Protein AF-A0A212IL26-F1 (afdb_monomer_lite)

Organism: NCBI: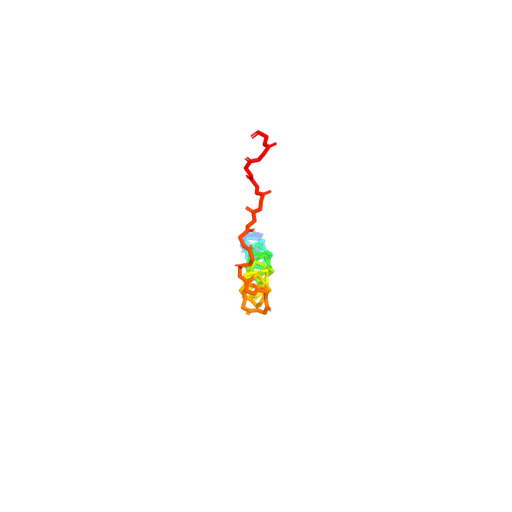txid200446

Secondary structure (DSSP, 8-state):
--HHHHHHHHHHHHHHHHHHHHHHHHHHHHHHHHHHHHHHHHS--PPP-----

Foldseek 3Di:
DPPVVVVVVVVVVVVVVVVVVVVVVVVVVVVVVVVVVVCCVVDPDPDDPPPDD

Radius of gyration: 22.24 Å; chains: 1; bounding box: 42×27×59 Å

Sequence (53 aa):
MHVRWLRSFTPVTYFSKLLGIRSLAAFLQLELFRVYKVLTICVPPSPPVYGLF

Structure (mmCIF, N/CA/C/O backbone):
data_AF-A0A212IL26-F1
#
_entry.id   AF-A0A212IL26-F1
#
loop_
_atom_site.group_PDB
_atom_site.id
_atom_site.type_symbol
_atom_site.label_atom_id
_atom_site.label_alt_id
_atom_site.label_comp_id
_atom_site.label_asym_id
_atom_site.label_entity_id
_atom_site.label_seq_id
_atom_site.pdbx_PDB_ins_code
_atom_site.Cartn_x
_atom_site.Cartn_y
_atom_site.Cartn_z
_atom_site.occupancy
_atom_site.B_iso_or_equiv
_atom_site.auth_seq_id
_atom_site.auth_comp_id
_atom_site.auth_asym_id
_atom_site.auth_atom_id
_atom_site.pdbx_PDB_model_num
ATOM 1 N N . MET A 1 1 ? -19.152 -3.577 35.852 1.00 54.72 1 MET A N 1
ATOM 2 C CA . MET A 1 1 ? -17.813 -3.492 35.219 1.00 54.72 1 MET A CA 1
ATOM 3 C C . MET A 1 1 ? -17.907 -3.945 33.753 1.00 54.72 1 MET A C 1
ATOM 5 O O . MET A 1 1 ? -17.643 -5.102 33.489 1.00 54.72 1 MET A O 1
ATOM 9 N N . HIS A 1 2 ? -18.342 -3.095 32.806 1.00 63.12 2 HIS A N 1
ATOM 10 C CA . HIS A 1 2 ? -18.579 -3.516 31.397 1.00 63.12 2 HIS A CA 1
ATOM 11 C C . HIS A 1 2 ? -17.981 -2.561 30.336 1.00 63.12 2 HIS A C 1
ATOM 13 O O . HIS A 1 2 ? -17.871 -2.904 29.171 1.00 63.12 2 HIS A O 1
ATOM 19 N N . VAL A 1 3 ? -17.512 -1.368 30.712 1.00 60.12 3 VAL A N 1
ATOM 20 C CA . VAL A 1 3 ? -17.023 -0.363 29.739 1.00 60.12 3 VAL A CA 1
ATOM 21 C C . VAL A 1 3 ? -15.550 -0.529 29.339 1.00 60.12 3 VAL A C 1
ATOM 23 O O . VAL A 1 3 ? -15.089 0.081 28.378 1.00 60.12 3 VAL A O 1
ATOM 26 N N . ARG A 1 4 ? -14.790 -1.356 30.069 1.00 63.25 4 ARG A N 1
ATOM 27 C CA . ARG A 1 4 ? -13.352 -1.558 29.815 1.00 63.25 4 ARG A CA 1
ATOM 28 C C . ARG A 1 4 ? -13.082 -2.484 28.630 1.00 63.25 4 ARG A C 1
ATOM 30 O O . ARG A 1 4 ? -12.091 -2.288 27.944 1.00 63.25 4 ARG A O 1
ATOM 37 N N . TRP A 1 5 ? -13.984 -3.424 28.350 1.00 60.44 5 TRP A N 1
ATOM 38 C CA . TRP A 1 5 ? -13.826 -4.370 27.243 1.00 60.44 5 TRP A CA 1
ATOM 39 C C . TRP A 1 5 ? -13.974 -3.688 25.872 1.00 60.44 5 TRP A C 1
ATOM 41 O O . TRP A 1 5 ? -13.142 -3.884 24.990 1.00 60.44 5 TRP A O 1
ATOM 51 N N . LEU A 1 6 ? -14.944 -2.774 25.732 1.00 63.47 6 LEU A N 1
ATOM 52 C CA . LEU A 1 6 ? -15.127 -1.973 24.513 1.00 63.47 6 LEU A CA 1
ATOM 53 C C . LEU A 1 6 ? -13.900 -1.112 24.177 1.00 63.47 6 LEU A C 1
ATOM 55 O O . LEU A 1 6 ? -13.508 -1.008 23.017 1.00 63.47 6 LEU A O 1
ATOM 59 N N . ARG A 1 7 ? -13.264 -0.519 25.195 1.00 63.88 7 ARG A N 1
ATOM 60 C CA . ARG A 1 7 ? -12.091 0.348 25.011 1.00 63.88 7 ARG A CA 1
ATOM 61 C C . ARG A 1 7 ? -10.807 -0.428 24.711 1.00 63.88 7 ARG A C 1
ATOM 63 O O . ARG A 1 7 ? -9.849 0.166 24.235 1.00 63.88 7 ARG A O 1
ATOM 70 N N . SER A 1 8 ? -10.779 -1.732 24.978 1.00 65.50 8 SER A N 1
ATOM 71 C CA . SER A 1 8 ? -9.720 -2.642 24.524 1.00 65.50 8 SER A CA 1
ATOM 72 C C . SER A 1 8 ? -9.970 -3.144 23.101 1.00 65.50 8 SER A C 1
ATOM 74 O O . SER A 1 8 ? -9.023 -3.459 22.388 1.00 65.50 8 SER A O 1
ATOM 76 N N . PHE A 1 9 ? -11.225 -3.151 22.648 1.00 65.81 9 PHE A N 1
ATOM 77 C CA . PHE A 1 9 ? -11.571 -3.475 21.266 1.00 65.81 9 PHE A CA 1
ATOM 78 C C . PHE A 1 9 ? -11.240 -2.339 20.292 1.00 65.81 9 PHE A C 1
ATOM 80 O O . PHE A 1 9 ? -10.739 -2.598 19.202 1.00 65.81 9 PHE A O 1
ATOM 87 N N . THR A 1 10 ? -11.423 -1.076 20.688 1.00 71.88 10 THR A N 1
ATOM 88 C CA . THR A 1 10 ? -11.077 0.083 19.847 1.00 71.88 10 THR A CA 1
ATOM 89 C C . THR A 1 10 ? -9.611 0.127 19.382 1.00 71.88 10 THR A C 1
ATOM 91 O O . THR A 1 10 ? -9.400 0.356 18.188 1.00 71.88 10 THR A O 1
ATOM 94 N N . PRO A 1 11 ? -8.579 -0.123 20.218 1.00 74.31 11 PRO A N 1
ATOM 95 C CA . PRO A 1 11 ? -7.204 -0.195 19.743 1.00 74.31 11 PRO A CA 1
ATOM 96 C C . PRO A 1 11 ? -6.974 -1.405 18.839 1.00 74.31 11 PRO A C 1
ATOM 98 O O . PRO A 1 11 ? -6.232 -1.263 17.880 1.00 74.31 11 PRO A O 1
ATOM 101 N N . VAL A 1 12 ? -7.630 -2.552 19.057 1.00 76.62 12 VAL A N 1
ATOM 102 C CA . VAL A 1 12 ? -7.512 -3.721 18.163 1.00 76.62 12 VAL A CA 1
ATOM 103 C C . VAL A 1 12 ? -8.086 -3.414 16.780 1.00 76.62 12 VAL A C 1
ATOM 105 O O . VAL A 1 12 ? -7.464 -3.737 15.768 1.00 76.62 12 VAL A O 1
ATOM 108 N N . THR A 1 13 ? -9.228 -2.728 16.701 1.00 79.81 13 THR A N 1
ATOM 109 C CA . THR A 1 13 ? -9.807 -2.303 15.419 1.00 79.81 13 THR A CA 1
ATOM 110 C C . THR A 1 13 ? -8.944 -1.240 14.738 1.00 79.81 13 THR A C 1
ATOM 112 O O . THR A 1 13 ? -8.729 -1.315 13.531 1.00 79.81 13 THR A O 1
ATOM 115 N N . TYR A 1 14 ? -8.402 -0.280 15.495 1.00 79.06 14 TYR A N 1
ATOM 116 C CA . TYR A 1 14 ? -7.496 0.738 14.961 1.00 79.06 14 TYR A CA 1
ATOM 117 C C . TYR A 1 14 ? -6.180 0.128 14.465 1.00 79.06 14 TYR A C 1
ATOM 119 O O . TYR A 1 14 ? -5.767 0.420 13.348 1.00 79.06 14 TYR A O 1
ATOM 127 N N . PHE A 1 15 ? -5.568 -0.780 15.231 1.00 81.19 15 PHE A N 1
ATOM 128 C CA . PHE A 1 15 ? -4.393 -1.541 14.804 1.00 81.19 15 PHE A CA 1
ATOM 129 C C . PHE A 1 15 ? -4.689 -2.384 13.567 1.00 81.19 15 PHE A C 1
ATOM 131 O O . PHE A 1 15 ? -3.880 -2.392 12.648 1.00 81.19 15 PHE A O 1
ATOM 138 N N . SER A 1 16 ? -5.855 -3.030 13.494 1.00 80.62 16 SER A N 1
ATOM 139 C CA . SER A 1 16 ? -6.259 -3.799 12.311 1.00 80.62 16 SER A CA 1
ATOM 140 C C . SER A 1 16 ? -6.433 -2.903 11.082 1.00 80.62 16 SER A C 1
ATOM 142 O O . SER A 1 16 ? -5.972 -3.254 9.999 1.00 80.62 16 SER A O 1
ATOM 144 N N . LYS A 1 17 ? -7.020 -1.705 11.236 1.00 81.62 17 LYS A N 1
ATOM 145 C CA . LYS A 1 17 ? -7.096 -0.713 10.150 1.00 81.62 17 LYS A CA 1
ATOM 146 C C . LYS A 1 17 ? -5.715 -0.207 9.738 1.00 81.62 17 LYS A C 1
ATOM 148 O O . LYS A 1 17 ? -5.437 -0.104 8.548 1.00 81.62 17 LYS A O 1
ATOM 153 N N . LEU A 1 18 ? -4.843 0.073 10.702 1.00 86.19 18 LEU A N 1
ATOM 154 C CA . LEU A 1 18 ? -3.480 0.532 10.446 1.00 86.19 18 LEU A CA 1
ATOM 155 C C . LEU A 1 18 ? -2.656 -0.542 9.724 1.00 86.19 18 LEU A C 1
ATOM 157 O O . LEU A 1 18 ? -1.901 -0.229 8.806 1.00 86.19 18 LEU A O 1
ATOM 161 N N . LEU A 1 19 ? -2.825 -1.808 10.114 1.00 88.44 19 LEU A N 1
ATOM 162 C CA . LEU A 1 19 ? -2.166 -2.949 9.491 1.00 88.44 19 LEU A CA 1
ATOM 163 C C . LEU A 1 19 ? -2.695 -3.187 8.075 1.00 88.44 19 LEU A C 1
ATOM 165 O O . LEU A 1 19 ? -1.898 -3.424 7.173 1.00 88.44 19 LEU A O 1
ATOM 169 N N . GLY A 1 20 ? -4.005 -3.035 7.860 1.00 89.50 20 GLY A N 1
ATOM 170 C CA . GLY A 1 20 ? -4.615 -3.068 6.531 1.00 89.50 20 GLY A CA 1
ATOM 171 C C . GLY A 1 20 ? -4.030 -2.005 5.601 1.00 89.50 20 GLY A C 1
ATOM 172 O O . GLY A 1 20 ? -3.616 -2.329 4.494 1.00 89.50 20 GLY A O 1
ATOM 173 N N . ILE A 1 21 ? -3.901 -0.757 6.070 1.00 90.69 21 ILE A N 1
ATOM 174 C CA . ILE A 1 21 ? -3.306 0.342 5.289 1.00 90.69 21 ILE A CA 1
ATOM 175 C C . ILE A 1 21 ? -1.811 0.108 5.044 1.00 90.69 21 ILE A C 1
ATOM 177 O O . ILE A 1 21 ? -1.344 0.311 3.928 1.00 90.69 21 ILE A O 1
ATOM 181 N N . ARG A 1 22 ? -1.049 -0.354 6.048 1.00 88.50 22 ARG A N 1
ATOM 182 C CA . ARG A 1 22 ? 0.372 -0.707 5.868 1.00 88.50 22 ARG A CA 1
ATOM 183 C C . ARG A 1 22 ? 0.563 -1.841 4.875 1.00 88.50 22 ARG A C 1
ATOM 185 O O . ARG A 1 22 ? 1.475 -1.769 4.063 1.00 88.50 22 ARG A O 1
ATOM 192 N N . SER A 1 23 ? -0.282 -2.866 4.936 1.00 89.06 23 SER A N 1
ATOM 193 C CA . SER A 1 23 ? -0.246 -3.988 4.002 1.00 89.06 23 SER A CA 1
ATOM 194 C C . SER A 1 23 ? -0.568 -3.526 2.582 1.00 89.06 23 SER A C 1
ATOM 196 O O . SER A 1 23 ? 0.174 -3.864 1.666 1.00 89.06 23 SER A O 1
ATOM 198 N N . LEU A 1 24 ? -1.585 -2.675 2.409 1.00 90.56 24 LEU A N 1
ATOM 199 C CA . LEU A 1 24 ? -1.918 -2.041 1.129 1.00 90.56 24 LEU A CA 1
ATOM 200 C C . LEU A 1 24 ? -0.772 -1.182 0.585 1.00 90.56 24 LEU A C 1
ATOM 202 O O . LEU A 1 24 ? -0.405 -1.315 -0.578 1.00 90.56 24 LEU A O 1
ATOM 206 N N . ALA A 1 25 ? -0.179 -0.328 1.421 1.00 90.31 25 ALA A N 1
ATOM 207 C CA . ALA A 1 25 ? 0.937 0.526 1.027 1.00 90.31 25 ALA A CA 1
ATOM 208 C C . ALA A 1 25 ? 2.177 -0.295 0.639 1.00 90.31 25 ALA A C 1
ATOM 210 O O . ALA A 1 25 ? 2.804 -0.009 -0.378 1.00 90.31 25 ALA A O 1
ATOM 211 N N . ALA A 1 26 ? 2.499 -1.341 1.407 1.00 89.50 26 ALA A N 1
ATOM 212 C CA . ALA A 1 26 ? 3.599 -2.251 1.103 1.00 89.50 26 ALA A CA 1
ATOM 213 C C . ALA A 1 26 ? 3.340 -3.061 -0.176 1.00 89.50 26 ALA A C 1
ATOM 215 O O . ALA A 1 26 ? 4.259 -3.267 -0.963 1.00 89.50 26 ALA A O 1
ATOM 216 N N . PHE A 1 27 ? 2.096 -3.485 -0.416 1.00 90.44 27 PHE A N 1
ATOM 217 C CA . PHE A 1 27 ? 1.704 -4.171 -1.645 1.00 90.44 27 PHE A CA 1
ATOM 218 C C . PHE A 1 27 ? 1.862 -3.262 -2.870 1.00 90.44 27 PHE A C 1
ATOM 220 O O . PHE A 1 27 ? 2.484 -3.655 -3.852 1.00 90.44 27 PHE A O 1
ATOM 227 N N . LEU A 1 28 ? 1.393 -2.015 -2.780 1.00 89.62 28 LEU A N 1
ATOM 228 C CA . LEU A 1 28 ? 1.522 -1.022 -3.848 1.00 89.62 28 LEU A CA 1
ATOM 229 C C . LEU A 1 28 ? 2.998 -0.669 -4.106 1.00 89.62 28 LEU A C 1
ATOM 231 O O . LEU A 1 28 ? 3.426 -0.610 -5.257 1.00 89.62 28 LEU A O 1
ATOM 235 N N . GLN A 1 29 ? 3.808 -0.521 -3.050 1.00 90.19 29 GLN A N 1
ATOM 236 C CA . GLN A 1 29 ? 5.263 -0.358 -3.170 1.00 90.19 29 GLN A CA 1
ATOM 237 C C . GLN A 1 29 ? 5.937 -1.564 -3.836 1.00 90.19 29 GLN A C 1
ATOM 239 O O . GLN A 1 29 ? 6.830 -1.382 -4.663 1.00 90.19 29 GLN A O 1
ATOM 244 N N . LEU A 1 30 ? 5.518 -2.786 -3.505 1.00 90.50 30 LEU A N 1
ATOM 245 C CA . LEU A 1 30 ? 6.060 -4.007 -4.097 1.00 90.50 30 LEU A CA 1
ATOM 246 C C . LEU A 1 30 ? 5.682 -4.133 -5.578 1.00 90.50 30 LEU A C 1
ATOM 248 O O . LEU A 1 30 ? 6.522 -4.525 -6.385 1.00 90.50 30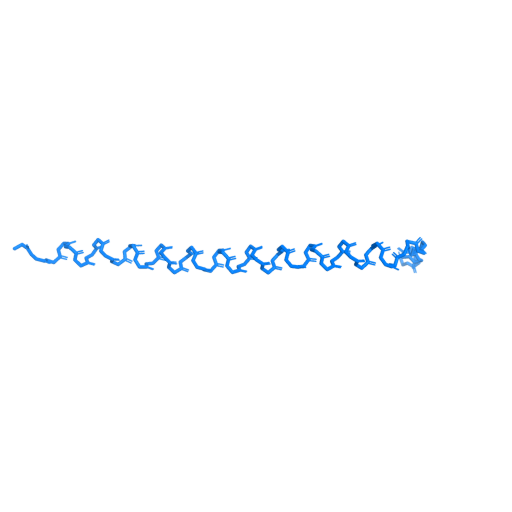 LEU A O 1
ATOM 252 N N . GLU A 1 31 ? 4.462 -3.752 -5.956 1.00 91.50 31 GLU A N 1
ATOM 253 C CA . GLU A 1 31 ? 4.020 -3.729 -7.351 1.00 91.50 31 GLU A CA 1
ATOM 254 C C . GLU A 1 31 ? 4.770 -2.670 -8.167 1.00 91.50 31 GLU A C 1
ATOM 256 O O . GLU A 1 31 ? 5.280 -2.983 -9.241 1.00 91.50 31 GLU A O 1
ATOM 261 N N . LEU A 1 32 ? 4.963 -1.466 -7.614 1.00 87.94 32 LEU A N 1
ATOM 262 C CA . LEU A 1 32 ? 5.823 -0.425 -8.190 1.00 87.94 32 LEU A CA 1
ATOM 263 C C . LEU A 1 32 ? 7.258 -0.914 -8.395 1.00 87.94 32 LEU A C 1
A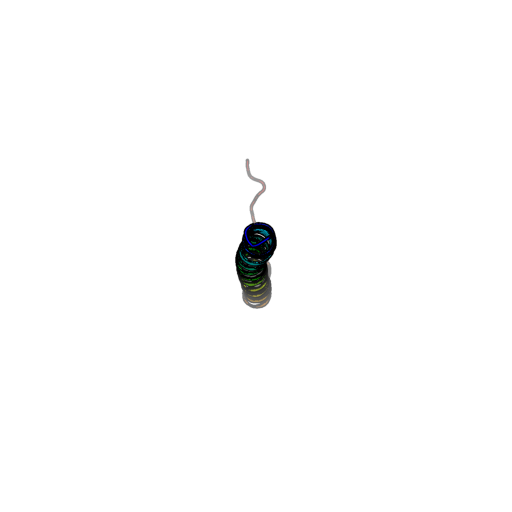TOM 265 O O . LEU A 1 32 ? 7.826 -0.728 -9.471 1.00 87.94 32 LEU A O 1
ATOM 269 N N . PHE A 1 33 ? 7.843 -1.573 -7.392 1.00 86.62 33 PHE A N 1
ATOM 270 C CA . PHE A 1 33 ? 9.188 -2.133 -7.502 1.00 86.62 33 PHE A CA 1
ATOM 271 C C . PHE A 1 33 ? 9.259 -3.212 -8.586 1.00 86.62 33 PHE A C 1
ATOM 273 O O . PHE A 1 33 ? 10.224 -3.266 -9.352 1.00 86.62 33 PHE A O 1
ATOM 280 N N . ARG A 1 34 ? 8.218 -4.046 -8.693 1.00 86.75 34 ARG A N 1
ATOM 281 C CA . ARG A 1 34 ? 8.122 -5.086 -9.719 1.00 86.75 34 ARG A CA 1
ATOM 282 C C . ARG A 1 34 ? 8.006 -4.480 -11.115 1.00 86.75 34 ARG A C 1
ATOM 284 O O . ARG A 1 34 ? 8.727 -4.919 -12.004 1.00 86.75 34 ARG A O 1
ATOM 291 N N . VAL A 1 35 ? 7.163 -3.463 -11.304 1.00 86.69 35 VAL A N 1
ATOM 292 C CA . VAL A 1 35 ? 7.008 -2.749 -12.582 1.00 86.69 35 VAL A CA 1
ATOM 293 C C . VAL A 1 35 ? 8.297 -2.036 -12.963 1.00 86.69 35 VAL A C 1
ATOM 295 O O . VAL A 1 35 ? 8.716 -2.157 -14.105 1.00 86.69 35 VAL A O 1
ATOM 298 N N . TYR A 1 36 ? 8.971 -1.365 -12.026 1.00 84.88 36 TYR A N 1
ATOM 299 C CA . TYR A 1 36 ? 10.245 -0.701 -12.300 1.00 84.88 36 TYR A CA 1
ATOM 300 C C . TYR A 1 36 ? 11.316 -1.705 -12.734 1.00 84.88 36 TYR A C 1
ATOM 302 O O . TYR A 1 36 ? 11.952 -1.521 -13.766 1.00 84.88 36 TYR A O 1
ATOM 310 N N . LYS A 1 37 ? 11.458 -2.822 -12.009 1.00 82.56 37 LYS A N 1
ATOM 311 C CA . LYS A 1 37 ? 12.355 -3.920 -12.395 1.00 82.56 37 LYS A CA 1
ATOM 312 C C . LYS A 1 37 ? 12.023 -4.470 -13.779 1.00 82.56 37 LYS A C 1
ATOM 314 O O . LYS A 1 37 ? 12.932 -4.619 -14.583 1.00 82.56 37 LYS A O 1
ATOM 319 N N . VAL A 1 38 ? 10.753 -4.765 -14.061 1.00 84.38 38 VAL A N 1
ATOM 320 C CA . VAL A 1 38 ? 10.317 -5.287 -15.367 1.00 84.38 38 VAL A CA 1
ATOM 321 C C . VAL A 1 38 ? 10.574 -4.266 -16.471 1.00 84.38 38 VAL A C 1
ATOM 323 O O . VAL A 1 38 ? 11.138 -4.627 -17.495 1.00 84.38 38 VAL A O 1
ATOM 326 N N . LEU A 1 39 ? 10.251 -2.993 -16.249 1.00 81.00 39 LEU A N 1
ATOM 327 C CA . LEU A 1 39 ? 10.518 -1.911 -17.189 1.00 81.00 39 LEU A CA 1
ATOM 328 C C . LEU A 1 39 ? 12.018 -1.780 -17.462 1.00 81.00 39 LEU A C 1
ATOM 330 O O . LEU A 1 39 ? 12.393 -1.687 -18.615 1.00 81.00 39 LEU A O 1
ATOM 334 N N . THR A 1 40 ? 12.881 -1.848 -16.447 1.00 73.62 40 THR A N 1
ATOM 335 C CA . THR A 1 40 ? 14.345 -1.830 -16.622 1.00 73.62 40 THR A CA 1
ATOM 336 C C . THR A 1 40 ? 14.891 -3.092 -17.305 1.00 73.62 40 THR A C 1
ATOM 338 O O . THR A 1 40 ? 15.929 -3.036 -17.952 1.00 73.62 40 THR A O 1
ATOM 341 N N . ILE A 1 41 ? 14.234 -4.247 -17.163 1.00 77.19 41 ILE A N 1
ATOM 342 C CA . ILE A 1 41 ? 14.640 -5.482 -17.856 1.00 77.19 41 ILE A CA 1
ATOM 343 C C . ILE A 1 41 ? 14.194 -5.448 -19.326 1.00 77.19 41 ILE A C 1
ATOM 345 O O . ILE A 1 41 ? 14.946 -5.853 -20.207 1.00 77.19 41 ILE A O 1
ATOM 349 N N . CYS A 1 42 ? 12.978 -4.971 -19.598 1.00 68.94 42 CYS A N 1
ATOM 350 C CA . CYS A 1 42 ? 12.417 -4.871 -20.945 1.00 68.94 42 CYS A CA 1
ATOM 351 C C . CYS A 1 42 ? 12.963 -3.667 -21.727 1.00 68.94 42 CYS A C 1
ATOM 353 O O . CYS A 1 42 ? 13.074 -3.736 -22.948 1.00 68.94 42 CYS A O 1
ATOM 355 N N . VAL A 1 43 ? 13.306 -2.578 -21.036 1.00 69.31 43 VAL A N 1
ATOM 356 C CA . VAL A 1 43 ? 13.975 -1.392 -21.577 1.00 69.31 43 VAL A CA 1
ATOM 357 C C . VAL A 1 43 ? 15.437 -1.464 -21.134 1.00 69.31 43 VAL A C 1
ATOM 359 O O . VAL A 1 43 ? 15.754 -1.014 -20.030 1.00 69.31 43 VAL A O 1
ATOM 362 N N . PRO A 1 44 ? 16.345 -2.041 -21.945 1.00 62.69 44 PRO 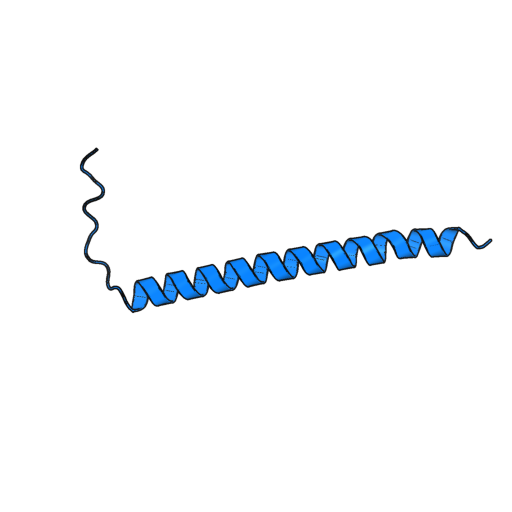A N 1
ATOM 363 C CA . PRO A 1 44 ? 17.769 -1.960 -21.648 1.00 62.69 44 PRO A CA 1
ATOM 364 C C . PRO A 1 44 ? 18.161 -0.482 -21.512 1.00 62.69 44 PRO A C 1
ATOM 366 O O . PRO A 1 44 ? 17.570 0.363 -22.190 1.00 62.69 44 PRO A O 1
ATOM 369 N N . PRO A 1 45 ? 19.131 -0.138 -20.649 1.00 63.47 45 PRO A N 1
ATOM 370 C CA . PRO A 1 45 ? 19.528 1.243 -20.446 1.00 63.47 45 PRO A CA 1
ATOM 371 C C . PRO A 1 45 ? 20.155 1.778 -21.736 1.00 63.47 45 PRO A C 1
ATOM 373 O O . PRO A 1 45 ? 21.355 1.654 -21.960 1.00 63.47 45 PRO A O 1
ATOM 376 N N . SER A 1 46 ? 19.354 2.402 -22.597 1.00 64.62 46 SER A N 1
ATOM 377 C CA . SER A 1 46 ? 19.868 3.467 -23.444 1.00 64.62 46 SER A CA 1
ATOM 378 C C . SER A 1 46 ? 20.348 4.562 -22.488 1.00 64.62 46 SER A C 1
ATOM 380 O O . SER A 1 46 ? 19.553 4.992 -21.642 1.00 6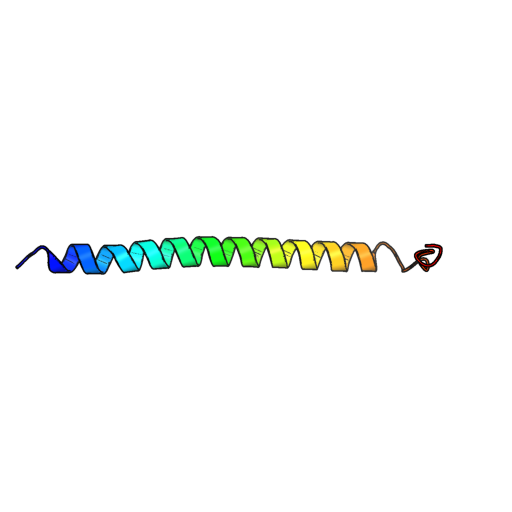4.62 46 SER A O 1
ATOM 382 N N . PRO A 1 47 ? 21.629 4.968 -22.549 1.00 57.84 47 PRO A N 1
ATOM 383 C CA . PRO A 1 47 ? 22.178 5.940 -21.623 1.00 57.84 47 PRO A CA 1
ATOM 384 C C . PRO A 1 47 ? 21.340 7.208 -21.721 1.00 57.84 47 PRO A C 1
ATOM 386 O O . PRO A 1 47 ? 21.099 7.707 -22.826 1.00 57.84 47 PRO A O 1
ATOM 389 N N . PRO A 1 48 ? 20.844 7.718 -20.596 1.00 58.06 48 PRO A N 1
ATOM 390 C CA . PRO A 1 48 ? 20.021 8.884 -20.673 1.00 58.06 48 PRO A CA 1
ATOM 391 C C . PRO A 1 48 ? 20.878 10.136 -20.815 1.0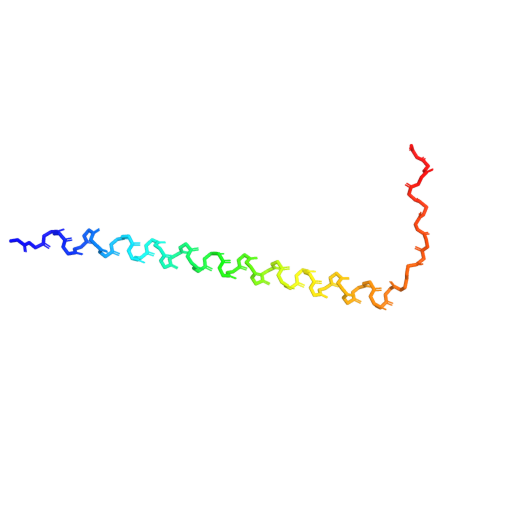0 58.06 48 PRO A C 1
ATOM 393 O O . PRO A 1 48 ? 21.793 10.393 -20.033 1.00 58.06 48 PRO A O 1
ATOM 396 N N . VAL A 1 49 ? 20.521 10.955 -21.794 1.00 58.34 49 VAL A N 1
ATOM 397 C CA . VAL A 1 49 ? 20.988 12.331 -21.939 1.00 58.34 49 VAL A CA 1
ATOM 398 C C . VAL A 1 49 ? 20.299 13.184 -20.859 1.00 58.34 49 VAL A C 1
ATOM 400 O O . VAL A 1 49 ? 19.419 13.983 -21.150 1.00 58.34 49 VAL A O 1
ATOM 403 N N . TYR A 1 50 ? 20.636 12.974 -19.583 1.00 55.25 50 TYR A N 1
ATOM 404 C CA . TYR A 1 50 ? 20.146 13.776 -18.446 1.00 55.25 50 TYR A CA 1
ATOM 405 C C . TYR A 1 50 ? 21.277 14.633 -17.848 1.00 55.25 50 TYR A C 1
ATOM 407 O O . TYR A 1 50 ? 21.432 14.711 -16.634 1.00 55.25 50 TYR A O 1
ATOM 415 N N . GLY A 1 51 ? 22.105 15.236 -18.706 1.00 51.09 51 GLY A N 1
ATOM 416 C CA . GLY A 1 51 ? 23.256 16.061 -18.312 1.00 51.09 51 GLY A CA 1
ATOM 417 C C . GLY A 1 51 ? 23.414 17.321 -19.166 1.00 51.09 51 GLY A C 1
ATOM 418 O O . GLY A 1 51 ? 24.528 17.652 -19.552 1.00 51.09 51 GLY A O 1
ATOM 419 N N . LEU A 1 52 ? 22.303 17.975 -19.526 1.00 56.09 52 LEU A N 1
ATOM 420 C CA . LEU A 1 52 ? 22.283 19.216 -20.321 1.00 56.09 52 LEU A CA 1
ATOM 421 C C . LEU A 1 52 ? 21.465 20.344 -19.656 1.00 56.09 52 LEU A C 1
ATOM 423 O O . LEU A 1 52 ? 20.876 21.171 -20.348 1.00 56.09 52 LEU A O 1
ATOM 427 N N . PHE A 1 53 ? 21.439 20.383 -18.322 1.00 53.97 53 PHE A N 1
ATOM 428 C CA . PHE A 1 53 ? 21.027 21.549 -17.533 1.00 53.97 53 PHE A CA 1
ATOM 429 C C . PHE A 1 53 ? 21.994 21.759 -16.372 1.00 53.97 53 PHE A C 1
ATOM 431 O O . PHE A 1 53 ? 22.436 20.734 -15.803 1.00 53.97 53 PHE A O 1
#

pLDDT: mean 75.32, std 12.8, range [51.09, 91.5]